Protein AF-A0A813IX45-F1 (afdb_monomer)

Sequence (167 aa):
FSLKLAPSVSSRGWAVQATCSKSARDGLSKLHWALQVRARGLSLRLTFARCGLRFVLPLELWPEAAGPLPASELCLAMLLWAAPPLLIRVLRGGYLTLREAMSSKQASIPPKAKLQGDGAGAAGVEMAEALEQRALVSREAARRRAEEEARNGLVILFATYGEKPTD

Mean predicted aligned error: 17.79 Å

Solvent-accessible surface area (backbone atoms only — not comparable to full-atom values): 9871 Å² total; per-residue (Å²): 121,50,76,48,78,47,79,46,79,51,99,92,45,50,34,43,32,45,35,39,35,38,71,44,94,82,74,48,37,38,42,37,38,34,40,39,41,39,78,35,31,32,36,37,36,43,33,43,31,46,83,89,44,75,49,72,48,80,42,78,80,37,57,61,88,77,41,79,70,55,70,68,59,53,52,50,49,51,50,58,66,53,37,60,68,49,51,55,51,50,50,50,54,52,48,51,52,50,48,51,56,51,52,58,66,64,62,78,61,86,89,78,79,89,79,89,81,76,95,57,61,69,65,49,50,56,49,49,52,51,49,53,53,48,56,54,50,49,52,52,51,52,52,50,49,54,57,32,56,77,65,75,45,91,77,84,90,76,83,88,75,79,76,76,85,83,128

Organism: Polarella glacialis (NCBI:txid89957)

Nearest PDB structures (foldseek):
  2pcs-assembly1_A  TM=5.446E-01  e=6.070E+00  Geobacillus kaustophilus HTA426

Secondary structure (DSSP, 8-state):
-EEEEEEEEETTEEEEEEEEEEE-TTSSEEEEEEEEEETTEEEEEEEEEETTEEEEEEEEEE-GGG-S--HHHHHHHHHHHHHHHHHHHHHHHHHHHHHHHHHHHGGGSPP-------S-HHHHHHHHHHHHHHHHHHHHHHHHHHHHHTTT----------PPP--

Foldseek 3Di:
DDWDWDWDQDPVFTKIKIKDKDDDPLNFKIWIKIWIDTQQFTKIWTWIGGNRDIDIDIDTQGDSVVGGDDPVSVVVSVCVRVVVVVVVVVCVVVVVVVVVVVVVVVPPDDDDDDDDDDDDVPVVVVVVVSVVVVVVSVVVVVVVQVVCVVVVHDDDPDDDDDDDDDD

InterPro domains:
  IPR024586 DnaJ-like protein C11, C-terminal [PF11875] (127-164)

Radius of gyration: 23.1 Å; Cα contacts (8 Å, |Δi|>4): 172; chains: 1; bounding box: 67×43×54 Å

pLDDT: mean 70.84, std 14.75, range [34.38, 89.75]

Stru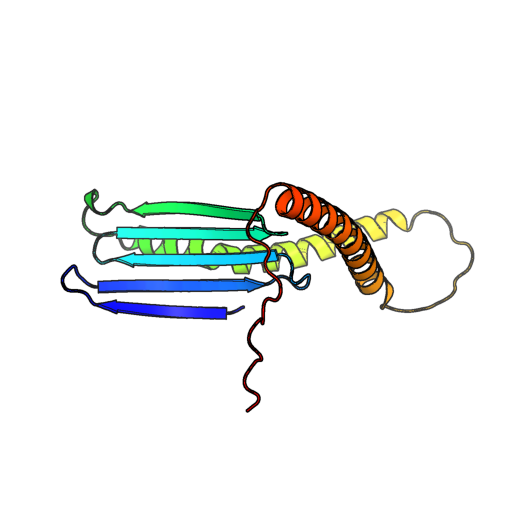cture (mmCIF, N/CA/C/O backbone):
data_AF-A0A813IX45-F1
#
_entry.id   AF-A0A813IX45-F1
#
loop_
_atom_site.group_PDB
_atom_site.id
_atom_site.type_symbol
_atom_site.label_atom_id
_atom_site.label_alt_id
_atom_site.label_comp_id
_atom_site.label_asym_id
_atom_site.label_entity_id
_atom_site.label_seq_id
_atom_site.pdbx_PDB_ins_code
_atom_site.Cartn_x
_atom_site.Cartn_y
_atom_site.Cartn_z
_atom_site.occupancy
_atom_site.B_iso_or_equiv
_atom_site.auth_seq_id
_atom_site.auth_comp_id
_atom_site.auth_asym_id
_atom_site.auth_atom_id
_atom_site.pdbx_PDB_model_num
ATOM 1 N N . PHE A 1 1 ? 4.885 11.699 -5.102 1.00 74.94 1 PHE A N 1
ATOM 2 C CA . PHE A 1 1 ? 4.157 10.908 -4.091 1.00 74.94 1 PHE A CA 1
ATOM 3 C C . PHE A 1 1 ? 2.795 11.549 -3.939 1.00 74.94 1 PHE A C 1
ATOM 5 O O . PHE A 1 1 ? 2.742 12.770 -3.943 1.00 74.94 1 PHE A O 1
ATOM 12 N N . SER A 1 2 ? 1.724 10.767 -3.868 1.00 79.81 2 SER A N 1
ATOM 13 C CA . SER A 1 2 ? 0.388 11.278 -3.555 1.00 79.81 2 SER A CA 1
ATOM 14 C C . SER A 1 2 ? -0.021 10.703 -2.213 1.00 79.81 2 SER A C 1
ATOM 16 O O . SER A 1 2 ? -0.028 9.483 -2.051 1.00 79.81 2 SER A O 1
ATOM 18 N N . LEU A 1 3 ? -0.299 11.588 -1.265 1.00 84.06 3 LEU A N 1
ATOM 19 C CA . LEU A 1 3 ? -0.733 11.258 0.081 1.00 84.06 3 LEU A CA 1
ATOM 20 C C . LEU A 1 3 ? -2.171 11.746 0.221 1.00 84.06 3 LEU A C 1
ATOM 22 O O . LEU A 1 3 ? -2.460 12.895 -0.106 1.00 84.06 3 LEU A O 1
ATOM 26 N N . LYS A 1 4 ? -3.073 10.863 0.640 1.00 86.44 4 LYS A N 1
ATOM 27 C CA . LYS A 1 4 ? -4.474 11.204 0.883 1.00 86.44 4 LYS A CA 1
ATOM 28 C C . LYS A 1 4 ? -4.893 10.650 2.229 1.00 86.44 4 LYS A C 1
ATOM 30 O O . LYS A 1 4 ? -4.694 9.467 2.503 1.00 86.44 4 LYS A O 1
ATOM 35 N N . LEU A 1 5 ? -5.494 11.512 3.031 1.00 87.06 5 LEU A N 1
ATOM 36 C CA . LEU A 1 5 ? -6.137 11.161 4.284 1.00 87.06 5 LEU A CA 1
ATOM 37 C C . LEU A 1 5 ? -7.643 11.198 4.045 1.00 87.06 5 LEU A C 1
ATOM 39 O O . LEU A 1 5 ? -8.174 12.219 3.617 1.00 87.06 5 LEU A O 1
ATOM 43 N N . ALA A 1 6 ? -8.308 10.074 4.275 1.00 85.19 6 ALA A N 1
ATOM 44 C CA . ALA A 1 6 ? -9.750 9.939 4.164 1.00 85.19 6 ALA A CA 1
ATOM 45 C C . ALA A 1 6 ? -10.305 9.567 5.546 1.00 85.19 6 ALA A C 1
ATOM 47 O O . ALA A 1 6 ? -10.194 8.406 5.959 1.00 85.19 6 ALA A O 1
ATOM 48 N N . PRO A 1 7 ? -10.849 10.535 6.301 1.00 87.88 7 PRO A N 1
ATOM 49 C CA . PRO A 1 7 ? -11.641 10.220 7.475 1.00 87.88 7 PRO A CA 1
ATOM 50 C C . PRO A 1 7 ? -12.991 9.647 7.030 1.00 87.88 7 PRO A C 1
ATOM 52 O O . PRO A 1 7 ? -13.594 10.104 6.063 1.00 87.88 7 PRO A O 1
ATOM 55 N N . SER A 1 8 ? -13.472 8.638 7.744 1.00 84.69 8 SER A N 1
ATOM 56 C CA . SER A 1 8 ? -14.788 8.043 7.540 1.00 84.69 8 SER A CA 1
ATOM 57 C C . SER A 1 8 ? -15.472 7.867 8.888 1.00 84.69 8 SER A C 1
ATOM 59 O O . SER A 1 8 ? -14.873 7.384 9.851 1.00 84.69 8 SER A O 1
ATOM 61 N N . VAL A 1 9 ? -16.729 8.289 8.961 1.00 83.94 9 VAL A N 1
ATOM 62 C CA . VAL A 1 9 ? -17.571 8.148 10.148 1.00 83.94 9 VAL A CA 1
ATOM 63 C C . VAL A 1 9 ? -18.772 7.314 9.735 1.00 83.94 9 VAL A C 1
ATOM 65 O O . VAL A 1 9 ? -19.432 7.617 8.745 1.00 83.94 9 VAL A O 1
ATOM 68 N N . SER A 1 10 ? -19.021 6.226 10.453 1.00 79.12 10 SER A N 1
ATOM 69 C CA . SER A 1 10 ? -20.133 5.313 10.196 1.00 79.12 10 SER A CA 1
ATOM 70 C C . SER A 1 10 ? -20.863 4.995 11.496 1.00 79.12 10 SER A C 1
ATOM 72 O O . SER A 1 10 ? -20.325 5.200 12.584 1.00 79.12 10 SER A O 1
ATOM 74 N N . SER A 1 11 ? -22.057 4.409 11.400 1.00 73.25 11 SER A N 1
ATOM 75 C CA . SER A 1 11 ? -22.792 3.895 12.565 1.00 73.25 11 SER A CA 1
ATOM 76 C C . SER A 1 11 ? -22.027 2.814 13.342 1.00 73.25 11 SER A C 1
ATOM 78 O O . SER A 1 11 ? -22.323 2.570 14.506 1.00 73.25 11 SER A O 1
ATOM 80 N N . ARG A 1 12 ? -21.015 2.190 12.721 1.00 71.38 12 ARG A N 1
ATOM 81 C CA . ARG A 1 12 ? -20.118 1.206 13.347 1.00 71.38 12 ARG A CA 1
ATOM 82 C C . ARG A 1 12 ? -18.878 1.835 14.000 1.00 71.38 12 ARG A C 1
ATOM 84 O O . ARG A 1 12 ? -18.057 1.110 14.553 1.00 71.38 12 ARG A O 1
ATOM 91 N N . GLY A 1 13 ? -18.733 3.160 13.944 1.00 79.56 13 GLY A N 1
ATOM 92 C CA . GLY A 1 13 ? -17.625 3.912 14.531 1.00 79.56 13 GLY A CA 1
ATOM 93 C C . GLY A 1 13 ? -16.867 4.774 13.522 1.00 79.56 13 GLY A C 1
ATOM 94 O O . GLY A 1 13 ? -17.271 4.933 12.365 1.00 79.56 13 GLY A O 1
ATOM 95 N N . TRP A 1 14 ? -15.750 5.337 13.980 1.00 83.06 14 TRP A N 1
ATOM 96 C CA . TRP A 1 14 ? -14.847 6.151 13.171 1.00 83.06 14 TRP A CA 1
ATOM 97 C C . TRP A 1 14 ? -13.688 5.314 12.621 1.00 83.06 14 TRP A C 1
ATOM 99 O O . TRP A 1 14 ? -13.202 4.376 13.264 1.00 83.06 14 TRP A O 1
ATOM 109 N N . ALA A 1 15 ? -13.231 5.675 11.426 1.00 85.12 15 ALA A N 1
ATOM 110 C CA . ALA A 1 15 ? -12.011 5.153 10.842 1.00 85.12 15 ALA A CA 1
ATOM 111 C C . ALA A 1 15 ? -11.271 6.242 10.063 1.00 85.12 15 ALA A C 1
ATOM 113 O O . ALA A 1 15 ? -11.877 7.015 9.324 1.00 85.12 15 ALA A O 1
ATOM 114 N N . VAL A 1 16 ? -9.951 6.277 10.197 1.00 87.50 16 VAL A N 1
ATOM 115 C CA . VAL A 1 16 ? -9.064 7.167 9.450 1.00 87.50 16 VAL A CA 1
ATOM 116 C C . VAL A 1 16 ? -8.221 6.318 8.518 1.00 87.50 16 VAL A C 1
ATOM 118 O O . VAL A 1 16 ? -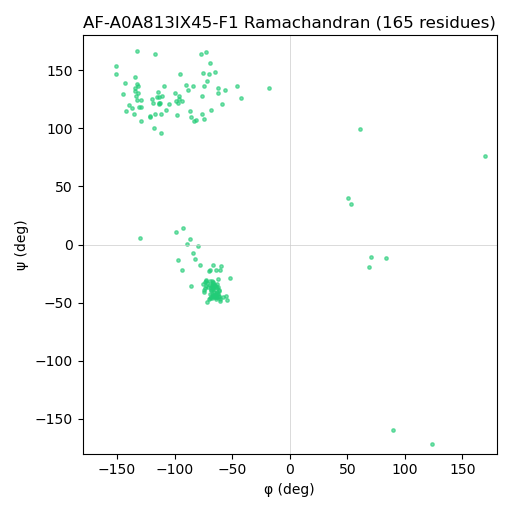7.504 5.419 8.959 1.00 87.50 16 VAL A O 1
ATOM 121 N N . GLN A 1 17 ? -8.300 6.596 7.220 1.00 88.88 17 GLN A N 1
ATOM 122 C CA . GLN A 1 17 ? -7.480 5.927 6.224 1.00 88.88 17 GLN A CA 1
ATOM 123 C C . GLN A 1 17 ? -6.407 6.878 5.696 1.00 88.88 17 GLN A C 1
ATOM 125 O O . GLN A 1 17 ? -6.705 7.868 5.033 1.00 88.88 17 GLN A O 1
ATOM 130 N N . ALA A 1 18 ? -5.145 6.556 5.954 1.00 87.38 18 ALA A N 1
ATOM 131 C CA . ALA A 1 18 ? -3.997 7.222 5.364 1.00 87.38 18 ALA A CA 1
ATOM 132 C C . ALA A 1 18 ? -3.504 6.398 4.173 1.00 87.38 18 ALA A C 1
ATOM 134 O O . ALA A 1 18 ? -2.994 5.290 4.320 1.00 87.38 18 ALA A O 1
ATOM 135 N N . THR A 1 19 ? -3.659 6.926 2.967 1.00 88.44 19 THR A N 1
ATOM 136 C CA . THR A 1 19 ? -3.182 6.290 1.736 1.00 88.44 19 THR A CA 1
ATOM 137 C C . THR A 1 19 ? -1.999 7.061 1.182 1.00 88.44 19 THR A C 1
ATOM 139 O O . THR A 1 19 ? -1.990 8.290 1.144 1.00 88.44 19 THR A O 1
ATOM 142 N N . CYS A 1 20 ? -0.982 6.336 0.747 1.00 86.88 20 CYS A N 1
ATOM 143 C CA . CYS A 1 20 ? 0.153 6.897 0.051 1.00 86.88 20 CYS A CA 1
ATOM 144 C C . CYS A 1 20 ? 0.426 6.066 -1.195 1.00 86.88 20 CYS A C 1
ATOM 146 O O . CYS A 1 20 ? 0.365 4.836 -1.190 1.00 86.88 20 CYS A O 1
ATOM 148 N N . SER A 1 21 ? 0.692 6.750 -2.298 1.00 87.06 21 SER A N 1
ATOM 149 C CA . SER A 1 21 ? 1.023 6.107 -3.555 1.00 87.06 21 SER A CA 1
ATOM 150 C C . SER A 1 21 ? 2.217 6.766 -4.223 1.00 87.06 21 SER A C 1
ATOM 152 O O . SER A 1 21 ? 2.433 7.985 -4.179 1.00 87.06 21 SER A O 1
ATOM 154 N N . LYS A 1 22 ? 3.017 5.921 -4.860 1.00 85.50 22 LYS A N 1
ATOM 155 C CA . LYS A 1 22 ? 4.169 6.305 -5.653 1.00 85.50 22 LYS A CA 1
ATOM 156 C C . LYS A 1 22 ? 4.150 5.500 -6.945 1.00 85.50 22 LYS A C 1
ATOM 158 O O . LYS A 1 22 ? 4.351 4.289 -6.929 1.00 85.50 22 LYS A O 1
ATOM 163 N N . SER A 1 23 ? 3.929 6.184 -8.059 1.00 83.94 23 SER A N 1
ATOM 164 C CA . SER A 1 23 ? 4.314 5.668 -9.368 1.00 83.94 23 SER A CA 1
ATOM 165 C C . SER A 1 23 ? 5.828 5.789 -9.519 1.00 83.94 23 SER A C 1
ATOM 167 O O . SER A 1 23 ? 6.435 6.791 -9.120 1.00 83.94 23 SER A O 1
ATOM 169 N N . ALA A 1 24 ? 6.453 4.745 -10.043 1.00 78.50 24 ALA A N 1
ATOM 170 C CA . ALA A 1 24 ? 7.832 4.817 -10.484 1.00 78.50 24 ALA A CA 1
ATOM 171 C C . ALA A 1 24 ? 7.913 5.549 -11.838 1.00 78.50 24 ALA A C 1
ATOM 173 O O . ALA A 1 24 ? 6.902 5.813 -12.491 1.00 78.50 24 ALA A O 1
ATOM 174 N N . ARG A 1 25 ? 9.128 5.984 -12.197 1.00 74.88 25 ARG A N 1
ATOM 175 C CA . ARG A 1 25 ? 9.373 6.812 -13.394 1.00 74.88 25 ARG A CA 1
ATOM 176 C C . ARG A 1 25 ? 9.158 6.046 -14.702 1.00 74.88 25 ARG A C 1
ATOM 178 O O . ARG A 1 25 ? 8.895 6.671 -15.716 1.00 74.88 25 ARG A O 1
ATOM 185 N N . ASP A 1 26 ? 9.241 4.723 -14.641 1.00 76.88 26 ASP A N 1
ATOM 186 C CA . ASP A 1 26 ? 8.958 3.784 -15.726 1.00 76.88 26 ASP A CA 1
ATOM 187 C C . ASP A 1 26 ? 7.473 3.772 -16.139 1.00 76.88 26 ASP A C 1
ATOM 189 O O . ASP A 1 26 ? 7.140 3.265 -17.203 1.00 76.88 26 ASP A O 1
ATOM 193 N N . GLY A 1 27 ? 6.558 4.280 -15.301 1.00 73.38 27 GLY A N 1
ATOM 194 C CA . GLY A 1 27 ? 5.108 4.256 -15.546 1.00 73.38 27 GLY A CA 1
ATOM 195 C C . GLY A 1 27 ? 4.472 2.861 -15.448 1.00 73.38 27 GLY A C 1
ATOM 196 O O . GLY A 1 27 ? 3.249 2.747 -15.389 1.00 73.38 27 GLY A O 1
ATOM 197 N N . LEU A 1 28 ? 5.291 1.811 -15.374 1.00 74.56 28 LEU A N 1
ATOM 198 C CA . LEU A 1 28 ? 4.889 0.407 -15.306 1.00 74.56 28 LEU A CA 1
ATOM 199 C C . LEU A 1 28 ? 4.776 -0.111 -13.874 1.00 74.56 28 LEU A C 1
ATOM 201 O O . LEU A 1 28 ? 4.068 -1.095 -13.644 1.00 74.56 28 LEU A O 1
ATOM 205 N N . SER A 1 29 ? 5.450 0.542 -12.922 1.00 80.19 29 SER A N 1
ATOM 206 C CA . SER A 1 29 ? 5.433 0.145 -11.518 1.00 80.19 29 SER A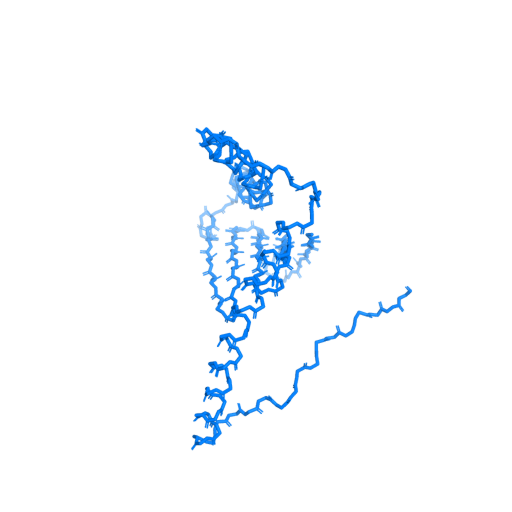 CA 1
ATOM 207 C C . SER A 1 29 ? 4.686 1.172 -10.661 1.00 80.19 29 SER A C 1
ATOM 209 O O . SER A 1 29 ? 4.978 2.371 -10.665 1.00 80.19 29 SER A O 1
ATOM 211 N N . LYS A 1 30 ? 3.713 0.704 -9.877 1.00 86.31 30 LYS A N 1
ATOM 212 C CA . LYS A 1 30 ? 2.934 1.521 -8.942 1.00 86.31 30 LYS A CA 1
ATOM 213 C C . LYS A 1 30 ? 2.935 0.865 -7.574 1.00 86.31 30 LYS A C 1
ATOM 215 O O . LYS A 1 30 ? 2.410 -0.228 -7.393 1.00 86.31 30 LYS A O 1
ATOM 220 N N . LEU A 1 31 ? 3.491 1.567 -6.596 1.00 86.31 31 LEU A N 1
ATOM 221 C CA . LEU A 1 31 ? 3.422 1.178 -5.198 1.00 86.31 31 LEU A CA 1
ATOM 222 C C . LEU A 1 31 ? 2.326 2.000 -4.514 1.00 86.31 31 LEU A C 1
ATOM 224 O O . LEU A 1 31 ? 2.266 3.222 -4.647 1.00 86.31 31 LEU A O 1
ATOM 228 N N . HIS A 1 32 ? 1.444 1.325 -3.797 1.00 88.81 32 HIS A N 1
ATOM 229 C CA . HIS A 1 32 ? 0.334 1.901 -3.057 1.00 88.81 32 HIS A CA 1
ATOM 230 C C . HIS A 1 32 ? 0.309 1.272 -1.669 1.00 88.81 32 HIS A C 1
ATOM 232 O O . HIS A 1 32 ? 0.293 0.054 -1.553 1.00 88.81 32 HIS A O 1
ATOM 238 N N . TRP A 1 33 ? 0.289 2.071 -0.613 1.00 89.75 33 TRP A N 1
ATOM 239 C CA . TRP A 1 33 ? 0.169 1.573 0.749 1.00 89.75 33 TRP A CA 1
ATOM 240 C C . TRP A 1 33 ? -0.855 2.389 1.521 1.00 89.75 33 TRP A C 1
ATOM 242 O O . TRP A 1 33 ? -0.899 3.615 1.433 1.00 89.75 33 TRP A O 1
ATOM 252 N N . ALA A 1 34 ? -1.724 1.696 2.244 1.00 89.00 34 ALA A N 1
ATOM 253 C CA . ALA A 1 34 ? -2.827 2.291 2.975 1.00 89.00 34 ALA A CA 1
ATOM 254 C C . ALA A 1 34 ? -2.826 1.789 4.412 1.00 89.00 34 ALA A C 1
ATOM 256 O O . ALA A 1 34 ? -2.874 0.583 4.626 1.00 89.00 34 ALA A O 1
ATOM 257 N N . LEU A 1 35 ? -2.796 2.703 5.373 1.00 89.25 35 LEU A N 1
ATOM 258 C CA . LEU A 1 35 ? -3.039 2.419 6.777 1.00 89.25 35 LEU A CA 1
ATOM 259 C C . LEU A 1 35 ? -4.484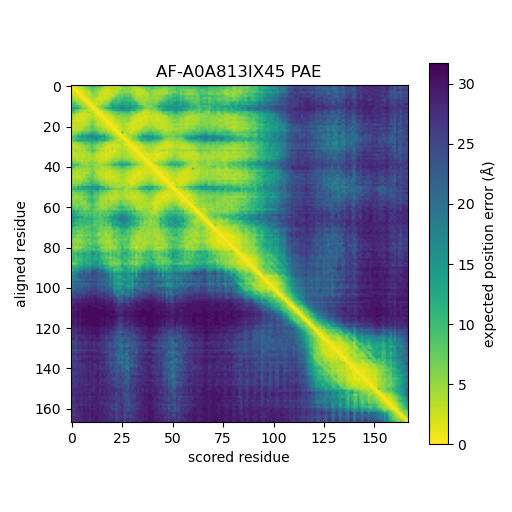 2.796 7.084 1.00 89.25 35 LEU A C 1
ATOM 261 O O . LEU A 1 35 ? -4.892 3.926 6.834 1.00 89.25 35 LEU A O 1
ATOM 265 N N . GLN A 1 36 ? -5.260 1.851 7.593 1.00 88.38 36 GLN A N 1
ATOM 266 C CA . GLN A 1 36 ? -6.607 2.083 8.082 1.00 88.38 36 GLN A CA 1
ATOM 267 C C . GLN A 1 36 ? -6.604 1.900 9.597 1.00 88.38 36 GLN A C 1
ATOM 269 O O . GLN A 1 36 ? -6.424 0.793 10.106 1.00 88.38 36 GLN A O 1
ATOM 274 N N . VAL A 1 37 ? -6.823 3.007 10.296 1.00 86.00 37 VAL A N 1
ATOM 275 C CA . VAL A 1 37 ? -7.012 3.065 11.742 1.00 86.00 37 VAL A CA 1
ATOM 276 C C . VAL A 1 37 ? -8.509 3.072 12.005 1.00 86.00 37 VAL A C 1
ATOM 278 O O . VAL A 1 37 ? -9.224 3.909 11.462 1.00 86.00 37 VAL A O 1
ATOM 281 N N . ARG A 1 38 ? -8.998 2.143 12.815 1.00 84.56 38 ARG A N 1
ATOM 282 C CA . ARG A 1 38 ? -10.377 2.096 13.310 1.00 84.56 38 ARG A CA 1
ATOM 283 C C . ARG A 1 38 ? -10.366 2.239 14.823 1.00 84.56 38 ARG A C 1
ATOM 285 O O . ARG A 1 38 ? -9.352 1.976 15.461 1.00 84.56 38 ARG A O 1
ATOM 292 N N . ALA A 1 39 ? -11.523 2.548 15.402 1.00 76.62 39 ALA A N 1
ATOM 293 C CA . ALA A 1 39 ? -11.683 2.663 16.853 1.00 76.62 39 ALA A CA 1
ATOM 294 C C . ALA A 1 39 ? -11.173 1.443 17.656 1.00 76.62 39 ALA A C 1
ATOM 296 O O . ALA A 1 39 ? -10.767 1.598 18.804 1.00 76.62 39 ALA A O 1
ATOM 297 N N . ARG A 1 40 ? -11.201 0.235 17.074 1.00 78.94 40 ARG A N 1
ATOM 298 C CA . ARG A 1 40 ? -10.756 -1.011 17.726 1.00 78.94 40 ARG A CA 1
ATOM 299 C C . ARG A 1 40 ? -9.786 -1.847 16.894 1.00 78.94 40 ARG A C 1
ATOM 301 O O . ARG A 1 40 ? -9.460 -2.951 17.291 1.00 78.94 40 ARG A O 1
ATOM 308 N N . GLY A 1 41 ? -9.331 -1.361 15.743 1.00 82.38 41 GLY A N 1
ATOM 309 C CA . GLY A 1 41 ? -8.573 -2.190 14.808 1.00 82.38 41 GLY A CA 1
ATOM 310 C C . GLY A 1 41 ? -7.593 -1.388 13.976 1.00 82.38 41 GLY A C 1
ATOM 311 O O . GLY A 1 41 ? -7.794 -0.200 13.723 1.00 82.38 41 GLY A O 1
ATOM 312 N N . LEU A 1 42 ? -6.533 -2.052 13.536 1.00 84.88 42 LEU A N 1
ATOM 313 C CA . LEU A 1 42 ? -5.451 -1.431 12.789 1.00 84.88 42 LEU A CA 1
ATOM 314 C C . LEU A 1 42 ? -5.013 -2.358 11.664 1.00 84.88 42 LEU A C 1
ATOM 316 O O . LEU A 1 42 ? -4.578 -3.485 11.901 1.00 84.88 42 LEU A O 1
ATOM 320 N N . SER A 1 43 ? -5.114 -1.874 10.430 1.00 86.81 43 SER A N 1
ATOM 321 C CA . SER A 1 43 ? -4.716 -2.648 9.256 1.00 86.81 43 SER A CA 1
ATOM 322 C C . SER A 1 43 ? -3.850 -1.823 8.320 1.00 86.81 43 SER A C 1
ATOM 324 O O . SER A 1 43 ? -4.112 -0.649 8.058 1.00 86.81 43 SER A O 1
ATOM 326 N N . LEU A 1 44 ? -2.807 -2.453 7.799 1.00 87.75 44 LEU A N 1
ATOM 327 C CA . LEU A 1 44 ? -1.916 -1.915 6.791 1.00 87.75 44 LEU A CA 1
ATOM 328 C C . LEU A 1 44 ? -2.062 -2.765 5.532 1.00 87.75 44 LEU A C 1
ATOM 330 O O . LEU A 1 44 ? -1.925 -3.980 5.556 1.00 87.75 44 LEU A O 1
ATOM 334 N N . ARG A 1 45 ? -2.322 -2.135 4.395 1.00 87.69 45 ARG A N 1
ATOM 335 C CA . ARG A 1 45 ? -2.377 -2.814 3.103 1.00 87.69 45 ARG A CA 1
ATOM 336 C C . ARG A 1 45 ? -1.283 -2.268 2.213 1.00 87.69 45 ARG A C 1
ATOM 338 O O . ARG A 1 45 ? -1.376 -1.126 1.765 1.00 87.69 45 ARG A O 1
ATOM 345 N N . LEU A 1 46 ? -0.288 -3.095 1.910 1.00 86.81 46 LEU A N 1
ATOM 346 C CA . LEU A 1 46 ? 0.691 -2.812 0.869 1.00 86.81 46 LEU A CA 1
ATOM 347 C C . LEU A 1 46 ? 0.172 -3.374 -0.457 1.00 86.81 46 LEU A C 1
ATOM 349 O O . LEU A 1 46 ? -0.396 -4.460 -0.527 1.00 86.81 46 LEU A O 1
ATOM 353 N N . THR A 1 47 ? 0.317 -2.627 -1.535 1.00 85.44 47 THR A N 1
ATOM 354 C CA . THR A 1 47 ? -0.051 -3.047 -2.882 1.00 85.44 47 THR A CA 1
ATOM 355 C C . THR A 1 47 ? 1.049 -2.622 -3.832 1.00 85.44 47 THR A C 1
ATOM 357 O O . THR A 1 47 ? 1.320 -1.435 -3.995 1.00 85.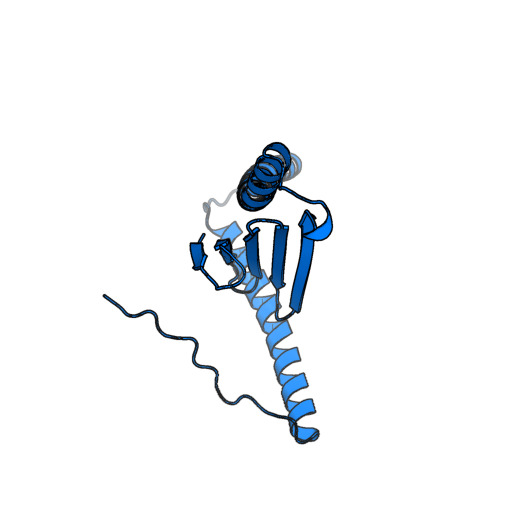44 47 THR A O 1
ATOM 360 N N . PHE A 1 48 ? 1.678 -3.594 -4.470 1.00 86.44 48 PHE A N 1
ATOM 361 C CA . PHE A 1 48 ? 2.682 -3.378 -5.494 1.00 86.44 48 PHE A CA 1
ATOM 362 C C . PHE A 1 48 ? 2.128 -3.873 -6.823 1.00 86.44 48 PHE A C 1
ATOM 364 O O . PHE A 1 48 ? 1.737 -5.029 -6.942 1.00 86.44 48 PHE A O 1
ATOM 371 N N . ALA A 1 49 ? 2.060 -2.994 -7.813 1.00 83.25 49 ALA A N 1
ATOM 372 C CA . ALA A 1 49 ? 1.679 -3.353 -9.166 1.00 83.25 49 ALA A CA 1
ATOM 373 C C . ALA A 1 49 ? 2.868 -3.153 -10.105 1.00 83.25 49 ALA A C 1
ATOM 375 O O . ALA A 1 49 ? 3.490 -2.092 -10.064 1.00 83.25 49 ALA A O 1
ATOM 376 N N . ARG A 1 50 ? 3.173 -4.146 -10.944 1.00 83.19 50 ARG A N 1
ATOM 377 C CA . ARG A 1 50 ? 4.204 -4.064 -11.988 1.00 83.19 50 ARG A CA 1
ATOM 378 C C . ARG A 1 50 ? 3.772 -4.864 -13.211 1.00 83.19 50 ARG A C 1
ATOM 380 O O . ARG A 1 50 ? 3.388 -6.020 -13.069 1.00 83.19 50 ARG A O 1
ATOM 387 N N . CYS A 1 51 ? 3.837 -4.256 -14.396 1.00 76.12 51 CYS A N 1
ATOM 388 C CA . CYS A 1 51 ? 3.550 -4.919 -15.680 1.00 76.12 51 CYS A CA 1
ATOM 389 C C . CYS A 1 51 ? 2.206 -5.684 -15.707 1.00 76.12 51 CYS A C 1
ATOM 391 O O . CYS A 1 51 ? 2.125 -6.792 -16.224 1.00 76.12 51 CYS A O 1
ATOM 393 N N . GLY A 1 52 ? 1.154 -5.119 -15.103 1.00 74.69 52 GLY A N 1
ATOM 394 C CA . GLY A 1 52 ? -0.175 -5.747 -15.026 1.00 74.69 52 GLY A CA 1
ATOM 395 C C . GLY A 1 52 ? -0.362 -6.758 -13.886 1.00 74.69 52 GLY A C 1
ATOM 396 O O . GLY A 1 52 ? -1.497 -7.104 -13.574 1.00 74.69 52 GLY A O 1
ATOM 397 N N . LEU A 1 53 ? 0.706 -7.176 -13.199 1.00 78.25 53 LEU A N 1
ATOM 398 C CA . LEU A 1 53 ? 0.615 -7.999 -11.991 1.00 78.25 53 LEU A CA 1
ATOM 399 C C . LEU A 1 53 ? 0.373 -7.117 -10.768 1.00 78.25 53 LEU A C 1
ATOM 401 O O . LEU A 1 53 ? 1.024 -6.084 -10.611 1.00 78.25 53 LEU A O 1
ATOM 405 N N . ARG A 1 54 ? -0.544 -7.532 -9.888 1.00 87.50 54 ARG A N 1
ATOM 406 C CA . ARG A 1 54 ? -0.888 -6.824 -8.649 1.00 87.50 54 ARG A CA 1
ATOM 407 C C . ARG A 1 54 ? -0.649 -7.730 -7.447 1.00 87.50 54 ARG A C 1
ATOM 409 O O . ARG A 1 54 ? -1.417 -8.648 -7.189 1.00 87.50 54 ARG A O 1
ATOM 416 N N . PHE A 1 55 ? 0.374 -7.407 -6.672 1.00 85.19 55 PHE A N 1
ATOM 417 C CA . PHE A 1 55 ? 0.683 -8.032 -5.395 1.00 85.19 55 PHE A CA 1
ATOM 418 C C . PHE A 1 55 ? 0.035 -7.223 -4.280 1.00 85.19 55 PHE A C 1
ATOM 420 O O . PHE A 1 55 ? 0.264 -6.018 -4.167 1.00 85.19 55 PHE A O 1
ATOM 427 N N . VAL A 1 56 ? -0.793 -7.868 -3.466 1.00 86.88 56 VAL A N 1
ATOM 428 C CA . VAL A 1 56 ? -1.438 -7.244 -2.309 1.00 86.88 56 VAL A CA 1
ATOM 429 C C . VAL A 1 56 ? -0.980 -7.987 -1.069 1.00 86.88 56 VAL A C 1
ATOM 431 O O . VAL A 1 56 ? -1.197 -9.188 -0.962 1.00 86.88 56 VAL A O 1
ATOM 434 N N . LEU A 1 57 ? -0.372 -7.262 -0.136 1.00 85.00 57 LEU A N 1
ATOM 435 C CA . LEU A 1 57 ? 0.002 -7.773 1.173 1.00 85.00 57 LEU A CA 1
ATOM 436 C C . LEU A 1 57 ? -0.876 -7.084 2.226 1.00 85.00 57 LEU A C 1
ATOM 438 O O . LEU A 1 57 ? -0.605 -5.933 2.593 1.00 85.00 57 LEU A O 1
ATOM 442 N N . PRO A 1 58 ? -1.978 -7.724 2.650 1.00 86.75 58 PRO A N 1
ATOM 443 C CA . PRO A 1 58 ? -2.735 -7.278 3.806 1.00 86.75 58 PRO A CA 1
ATOM 444 C C . PRO A 1 58 ? -1.982 -7.670 5.084 1.00 86.75 58 PRO A C 1
ATOM 446 O O . PRO A 1 58 ? -1.601 -8.822 5.262 1.00 86.75 58 PRO A O 1
ATOM 449 N N . LEU A 1 59 ? -1.768 -6.701 5.962 1.00 83.88 59 LEU A N 1
ATOM 450 C CA . LEU A 1 59 ? -1.182 -6.864 7.286 1.00 83.88 59 LEU A CA 1
ATOM 451 C C . LEU A 1 59 ? -2.203 -6.361 8.301 1.00 83.88 59 LEU A C 1
ATOM 453 O O . LEU A 1 59 ? -2.491 -5.165 8.372 1.00 83.88 59 LEU A O 1
ATOM 457 N N . GLU A 1 60 ? -2.770 -7.274 9.073 1.00 84.06 60 GLU A N 1
ATOM 458 C CA . GLU A 1 60 ? -3.559 -6.918 10.247 1.00 84.06 60 GLU A CA 1
ATOM 459 C C . GLU A 1 60 ? -2.597 -6.762 11.419 1.00 84.06 60 GLU A C 1
ATOM 461 O O . GLU A 1 60 ? -1.979 -7.725 11.858 1.00 84.06 60 GLU A O 1
ATOM 466 N N . LEU A 1 61 ? -2.409 -5.519 11.861 1.00 82.94 61 LEU A N 1
ATOM 467 C CA . LEU A 1 61 ? -1.493 -5.191 12.953 1.00 82.94 61 LEU A CA 1
ATOM 468 C C . LEU A 1 61 ? -2.190 -5.355 14.303 1.00 82.94 61 LEU A C 1
ATOM 470 O O . LEU A 1 61 ? -1.574 -5.791 15.268 1.00 82.94 61 LEU A O 1
ATOM 474 N N . TRP A 1 62 ? -3.484 -5.026 14.357 1.00 84.19 62 TRP A N 1
ATOM 475 C CA . TRP A 1 62 ? -4.292 -5.188 15.557 1.00 84.19 62 TRP A CA 1
ATOM 476 C C . TRP A 1 62 ? -5.707 -5.655 15.205 1.00 84.19 62 TRP A C 1
ATOM 478 O O . TRP A 1 62 ? -6.442 -4.904 14.544 1.00 84.19 62 TRP A O 1
ATOM 488 N N . PRO A 1 63 ? -6.105 -6.871 15.619 1.00 78.88 63 PRO A N 1
ATOM 489 C CA . PRO A 1 63 ? -7.444 -7.379 15.369 1.00 78.88 63 PRO A CA 1
ATOM 490 C C . PRO A 1 63 ? -8.465 -6.721 16.304 1.00 78.88 63 PRO A C 1
ATOM 492 O O . PRO A 1 63 ? -8.177 -6.446 17.468 1.00 78.88 63 PRO A O 1
ATOM 495 N N . GLU A 1 64 ? -9.698 -6.536 15.823 1.00 75.44 64 GLU A N 1
ATOM 496 C CA . GLU A 1 64 ?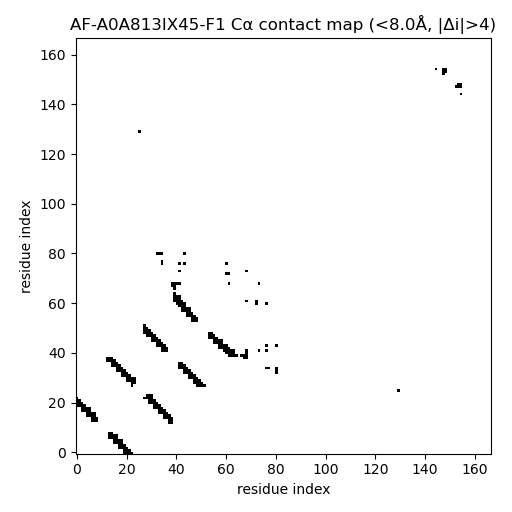 -10.782 -5.900 16.599 1.00 75.44 64 GLU A CA 1
ATOM 497 C C . GLU A 1 64 ? -11.139 -6.657 17.892 1.00 75.44 64 GLU A C 1
ATOM 499 O O . GLU A 1 64 ? -11.664 -6.070 18.840 1.00 75.44 64 GLU A O 1
ATOM 504 N N . ALA A 1 65 ? -10.808 -7.949 17.952 1.00 75.25 65 ALA A N 1
ATOM 505 C CA . ALA A 1 65 ? -11.021 -8.809 19.111 1.00 75.25 65 ALA A CA 1
ATOM 506 C C . ALA A 1 65 ? -9.990 -8.610 20.240 1.00 75.25 65 ALA A C 1
ATOM 508 O O . ALA A 1 65 ? -10.260 -9.009 21.369 1.00 75.25 65 ALA A O 1
ATOM 509 N N . ALA A 1 66 ? -8.834 -7.990 19.969 1.00 76.00 66 ALA A N 1
ATOM 510 C CA . ALA A 1 66 ? -7.764 -7.805 20.958 1.00 76.00 66 ALA A CA 1
ATOM 511 C C . ALA A 1 66 ? -8.015 -6.640 21.937 1.00 76.00 66 ALA A C 1
ATOM 513 O O . ALA A 1 66 ? -7.221 -6.411 22.847 1.00 76.00 66 ALA A O 1
ATOM 514 N N . GLY A 1 67 ? -9.130 -5.920 21.789 1.00 73.81 67 GLY A N 1
ATOM 515 C CA . GLY A 1 67 ? -9.527 -4.855 22.709 1.00 73.81 67 GLY A CA 1
ATOM 516 C C . GLY A 1 67 ? -8.985 -3.472 22.321 1.00 73.81 67 GLY A C 1
ATOM 517 O O . GLY A 1 67 ? -8.702 -3.232 21.144 1.00 73.81 67 GLY A O 1
ATOM 518 N N . PRO A 1 68 ? -8.923 -2.517 23.271 1.00 76.00 68 PRO A N 1
ATOM 519 C CA . PRO A 1 68 ? -8.573 -1.130 22.976 1.00 76.00 68 PRO A CA 1
ATOM 520 C C . PRO A 1 68 ? -7.152 -1.029 22.419 1.00 76.00 68 PRO A C 1
ATOM 522 O O . PRO A 1 68 ? -6.224 -1.637 22.944 1.00 76.00 68 PRO A O 1
ATOM 525 N N . LEU A 1 69 ? -6.999 -0.250 21.349 1.00 77.06 69 LEU A N 1
ATOM 526 C CA . LEU A 1 69 ? -5.745 -0.108 20.620 1.00 77.06 69 LEU A CA 1
ATOM 527 C C . LEU A 1 69 ? -4.701 0.632 21.483 1.00 77.06 69 LEU A C 1
ATOM 529 O O . LEU A 1 69 ? -4.910 1.810 21.793 1.00 77.06 69 LEU A O 1
ATOM 533 N N . PRO A 1 70 ? -3.585 -0.008 21.874 1.00 83.25 70 PRO A N 1
ATOM 534 C CA . PRO A 1 70 ? -2.544 0.659 22.646 1.00 83.25 70 PRO A CA 1
ATOM 535 C C . PRO A 1 70 ? -1.794 1.691 21.790 1.00 83.25 70 PRO A C 1
ATOM 537 O O . PRO A 1 70 ? -1.577 1.512 20.589 1.00 83.25 70 PRO A O 1
ATOM 540 N N . ALA A 1 71 ? -1.355 2.784 22.420 1.00 80.75 71 ALA A N 1
ATOM 541 C CA . ALA A 1 71 ? -0.666 3.881 21.733 1.00 80.75 71 ALA A CA 1
ATOM 542 C C . ALA A 1 71 ? 0.666 3.452 21.083 1.00 80.75 71 ALA A C 1
ATOM 544 O O . ALA A 1 71 ? 1.057 4.002 20.053 1.00 80.75 71 ALA A O 1
ATOM 545 N N . SER A 1 72 ? 1.348 2.450 21.646 1.00 84.00 72 SER A N 1
ATOM 546 C CA . SER A 1 72 ? 2.594 1.895 21.100 1.00 84.00 72 SER A CA 1
ATOM 547 C C . SER A 1 72 ? 2.398 1.269 19.719 1.00 84.00 72 SER A C 1
ATOM 549 O O . SER A 1 72 ? 3.196 1.515 18.816 1.00 84.00 72 SER A O 1
ATOM 551 N N . GLU A 1 73 ? 1.309 0.527 19.527 1.00 81.19 73 GLU A N 1
ATOM 552 C CA . GLU A 1 73 ? 0.991 -0.137 18.258 1.00 81.19 73 GLU A CA 1
ATOM 553 C C . GLU A 1 73 ? 0.558 0.869 17.192 1.00 81.19 73 GLU A C 1
ATOM 555 O O . GLU A 1 73 ? 0.907 0.732 16.021 1.00 81.19 73 GLU A O 1
ATOM 560 N N . LEU A 1 74 ? -0.118 1.950 17.596 1.00 79.44 74 LEU A N 1
ATOM 561 C CA . LEU A 1 74 ? -0.376 3.091 16.714 1.00 79.44 74 LEU A CA 1
ATOM 562 C C . LEU A 1 74 ? 0.923 3.728 16.218 1.00 79.44 74 LEU A C 1
ATOM 564 O O . LEU A 1 74 ? 1.073 3.957 15.017 1.00 79.44 74 LEU A O 1
ATOM 568 N N . CYS A 1 75 ? 1.869 3.999 17.119 1.00 81.94 75 CYS A N 1
ATOM 569 C CA . CYS A 1 75 ? 3.167 4.559 16.750 1.00 81.94 75 CYS A CA 1
ATOM 570 C C . CYS A 1 75 ? 3.942 3.623 15.817 1.00 81.94 75 CYS A C 1
ATOM 572 O O . CYS A 1 75 ? 4.476 4.077 14.803 1.00 81.94 75 CYS A O 1
ATOM 574 N N . LEU A 1 76 ? 3.963 2.322 16.114 1.00 82.31 76 LEU A N 1
ATOM 575 C CA . LEU A 1 76 ? 4.626 1.320 15.284 1.00 82.31 76 LEU A CA 1
ATOM 576 C C . LEU A 1 76 ? 3.986 1.230 13.898 1.00 82.31 76 LEU A C 1
ATOM 578 O O . LEU A 1 76 ? 4.690 1.209 12.892 1.00 82.31 76 LEU A O 1
ATOM 582 N N . ALA A 1 77 ? 2.660 1.262 13.816 1.00 82.56 77 ALA A N 1
ATOM 583 C CA . ALA A 1 77 ? 1.946 1.251 12.548 1.00 82.56 77 ALA A CA 1
ATOM 584 C C . ALA A 1 77 ? 2.163 2.523 11.727 1.00 82.56 77 ALA A C 1
ATOM 586 O O . ALA A 1 77 ? 2.301 2.449 10.505 1.00 82.56 77 ALA A O 1
ATOM 587 N N . MET A 1 78 ? 2.241 3.683 12.381 1.00 81.56 78 MET A N 1
ATOM 588 C CA . MET A 1 78 ? 2.593 4.946 11.733 1.00 81.56 78 MET A CA 1
ATOM 589 C C . MET A 1 78 ? 4.029 4.921 11.205 1.00 81.56 78 MET A C 1
ATOM 591 O O . MET A 1 78 ? 4.263 5.314 10.061 1.00 81.56 78 MET A O 1
ATOM 595 N N . LEU A 1 79 ? 4.977 4.401 11.989 1.00 83.38 79 LEU A N 1
ATOM 596 C CA . LEU A 1 79 ? 6.360 4.183 11.561 1.00 83.38 79 LEU A CA 1
ATOM 597 C C . LEU A 1 79 ? 6.427 3.221 10.375 1.00 83.38 79 LEU A C 1
ATOM 599 O O . LEU A 1 79 ? 7.066 3.528 9.371 1.00 83.38 79 LEU A O 1
ATOM 603 N N . LEU A 1 80 ? 5.719 2.096 10.446 1.00 83.38 80 LEU A N 1
ATOM 604 C CA . LEU A 1 80 ? 5.678 1.093 9.388 1.00 83.38 80 LEU A CA 1
ATOM 605 C C . LEU A 1 80 ? 5.019 1.636 8.114 1.00 83.38 80 LEU A C 1
ATOM 607 O O . LEU A 1 80 ? 5.460 1.328 7.010 1.00 83.38 80 LEU A O 1
ATOM 611 N N . TRP A 1 81 ? 4.009 2.496 8.236 1.00 82.44 81 TRP A N 1
ATOM 612 C CA . TRP A 1 81 ? 3.393 3.177 7.097 1.00 82.44 81 TRP A CA 1
ATOM 613 C C . TRP A 1 81 ? 4.291 4.272 6.494 1.00 82.44 81 TRP A C 1
ATOM 615 O O . TRP A 1 81 ? 4.275 4.498 5.279 1.00 82.44 81 TRP A O 1
ATOM 625 N N . ALA A 1 82 ? 5.110 4.928 7.318 1.00 79.25 82 ALA A N 1
ATOM 626 C CA . ALA A 1 82 ? 6.117 5.898 6.891 1.00 79.25 82 ALA A CA 1
ATOM 627 C C . ALA A 1 82 ? 7.428 5.245 6.410 1.00 79.25 82 ALA A C 1
ATOM 629 O O . ALA A 1 82 ? 8.249 5.912 5.776 1.00 79.25 82 ALA A O 1
ATOM 630 N N . ALA A 1 83 ? 7.627 3.946 6.647 1.00 78.12 83 ALA A N 1
ATOM 631 C CA . ALA A 1 83 ? 8.842 3.232 6.273 1.00 78.12 83 ALA A CA 1
ATOM 632 C C . ALA A 1 83 ? 9.051 3.121 4.747 1.00 78.12 83 ALA A C 1
ATOM 634 O O . ALA A 1 83 ? 10.151 3.438 4.298 1.00 78.12 83 ALA A O 1
ATOM 635 N N . PRO A 1 84 ? 8.056 2.773 3.900 1.00 74.50 84 PRO A N 1
ATOM 636 C CA . PRO A 1 84 ? 8.243 2.667 2.451 1.00 74.50 84 PRO A CA 1
ATOM 637 C C . PRO A 1 84 ? 8.828 3.918 1.765 1.00 74.50 84 PRO A C 1
ATOM 639 O O . PRO A 1 84 ? 9.774 3.775 0.988 1.00 74.50 84 PRO A O 1
ATOM 642 N N . PRO A 1 85 ? 8.352 5.158 2.006 1.00 69.81 85 PRO A N 1
ATOM 643 C CA . PRO A 1 85 ? 8.946 6.333 1.370 1.00 69.81 85 PRO A CA 1
ATOM 644 C C . PRO A 1 85 ? 10.381 6.603 1.849 1.00 69.81 85 PRO A C 1
ATOM 646 O O . PRO A 1 85 ? 11.190 7.082 1.050 1.00 69.81 85 PRO A O 1
ATOM 649 N N . LEU A 1 86 ? 10.703 6.276 3.106 1.00 71.38 86 LEU A N 1
ATOM 650 C CA . LEU A 1 86 ? 12.050 6.404 3.668 1.00 71.38 86 LEU A CA 1
ATOM 651 C C . LEU A 1 86 ? 12.998 5.350 3.087 1.00 71.38 86 LEU A C 1
ATOM 653 O O . LEU A 1 86 ? 14.040 5.711 2.548 1.00 71.38 86 LEU A O 1
ATOM 657 N N . LEU A 1 87 ? 12.591 4.080 3.074 1.00 73.44 87 LEU A N 1
ATOM 658 C CA . LEU A 1 87 ? 13.323 2.975 2.450 1.00 73.44 87 LEU A CA 1
ATOM 659 C C . LEU A 1 87 ? 13.623 3.260 0.983 1.00 73.44 87 LEU A C 1
ATOM 661 O O . LEU A 1 87 ? 14.756 3.092 0.556 1.00 73.44 87 LEU A O 1
ATOM 665 N N . ILE A 1 88 ? 12.658 3.765 0.209 1.00 70.88 88 ILE A N 1
ATOM 666 C CA . ILE A 1 88 ? 12.905 4.080 -1.206 1.00 70.88 88 ILE A CA 1
ATOM 667 C C . ILE A 1 88 ? 13.885 5.255 -1.367 1.00 70.88 88 ILE A C 1
ATOM 669 O O . ILE A 1 88 ? 14.616 5.310 -2.358 1.00 70.88 88 ILE A O 1
ATOM 673 N N . ARG A 1 89 ? 13.908 6.216 -0.434 1.00 71.50 89 ARG A N 1
ATOM 674 C CA . ARG A 1 89 ? 14.905 7.301 -0.445 1.00 71.50 89 ARG A CA 1
ATOM 675 C C . ARG A 1 89 ? 16.298 6.778 -0.104 1.00 71.50 89 ARG A C 1
ATOM 677 O O . ARG A 1 89 ? 17.232 7.077 -0.842 1.00 71.50 89 ARG A O 1
ATOM 684 N N . VAL A 1 90 ? 16.413 5.963 0.942 1.00 73.56 90 VAL A N 1
ATOM 685 C CA . VAL A 1 90 ? 17.679 5.351 1.370 1.00 73.56 90 VAL A CA 1
ATOM 686 C C . VAL A 1 90 ? 18.215 4.402 0.302 1.00 73.56 90 VAL A C 1
ATOM 688 O O . VAL A 1 90 ? 19.373 4.515 -0.070 1.00 73.56 90 VAL A O 1
ATOM 691 N N . LEU A 1 91 ? 17.373 3.542 -0.276 1.00 72.00 91 LEU A N 1
ATOM 692 C CA . LEU A 1 91 ? 17.755 2.634 -1.362 1.00 72.00 91 LEU A CA 1
ATOM 693 C C . LEU A 1 91 ? 18.213 3.385 -2.611 1.00 72.00 91 LEU A C 1
ATOM 695 O O . LEU A 1 91 ? 19.150 2.943 -3.258 1.00 72.00 91 LEU A O 1
ATOM 699 N N . ARG A 1 92 ? 17.612 4.533 -2.954 1.00 65.81 92 ARG A N 1
ATOM 700 C CA . ARG A 1 92 ? 18.119 5.360 -4.062 1.00 65.81 92 ARG A CA 1
ATOM 701 C C . ARG A 1 92 ? 19.491 5.955 -3.761 1.00 65.81 92 ARG A C 1
ATOM 703 O O . ARG A 1 92 ? 20.342 5.925 -4.638 1.00 65.81 92 ARG A O 1
ATOM 710 N N . GLY A 1 93 ? 19.699 6.474 -2.552 1.00 62.03 93 GLY A N 1
ATOM 711 C CA . GLY A 1 93 ? 21.005 6.993 -2.138 1.00 62.03 93 GLY A CA 1
ATOM 712 C C . GLY A 1 93 ? 22.071 5.897 -2.098 1.00 62.03 93 GLY A C 1
ATOM 713 O O . GLY A 1 93 ? 23.131 6.057 -2.687 1.00 62.03 93 GLY A O 1
ATOM 714 N N . GLY A 1 94 ? 21.751 4.753 -1.490 1.00 61.31 94 GLY A N 1
ATOM 715 C CA . GLY A 1 94 ? 22.637 3.593 -1.378 1.00 61.31 94 GLY A CA 1
ATOM 716 C C . GLY A 1 94 ? 22.921 2.900 -2.712 1.00 61.31 94 GLY A C 1
ATOM 717 O O . GLY A 1 94 ? 24.029 2.435 -2.939 1.00 61.31 94 GLY A O 1
ATOM 718 N N . TYR A 1 95 ? 21.951 2.855 -3.627 1.00 59.03 95 TYR A N 1
ATOM 719 C CA . TYR A 1 95 ? 22.169 2.332 -4.976 1.00 59.03 95 TYR A CA 1
ATOM 720 C C . TYR A 1 95 ? 23.084 3.244 -5.797 1.00 59.03 95 TYR A C 1
ATOM 722 O O . TYR A 1 95 ? 23.935 2.745 -6.524 1.00 59.03 95 TYR A O 1
ATOM 730 N N . LEU A 1 96 ? 22.947 4.569 -5.668 1.00 59.72 96 LEU A N 1
ATOM 731 C CA . LEU A 1 96 ? 23.844 5.515 -6.337 1.00 59.72 96 LEU A CA 1
ATOM 732 C C . LEU A 1 96 ? 25.278 5.388 -5.812 1.00 59.72 96 LEU A C 1
ATOM 734 O O . LEU A 1 96 ? 26.196 5.275 -6.616 1.00 59.72 96 LEU A O 1
ATOM 738 N N . THR A 1 97 ? 25.467 5.290 -4.494 1.00 61.91 97 THR A N 1
ATOM 739 C CA . THR A 1 97 ? 26.805 5.117 -3.907 1.00 61.91 97 THR A CA 1
ATOM 740 C C . THR A 1 97 ? 27.412 3.746 -4.219 1.00 61.91 97 THR A C 1
ATOM 742 O O . THR A 1 97 ? 28.603 3.657 -4.505 1.00 61.91 97 THR A O 1
ATOM 745 N N . LEU A 1 98 ? 26.615 2.671 -4.244 1.00 60.44 98 LEU A N 1
ATOM 746 C CA . LEU A 1 98 ? 27.070 1.346 -4.691 1.00 60.44 98 LEU A CA 1
ATOM 747 C C . LEU A 1 98 ? 27.415 1.326 -6.184 1.00 60.44 98 LEU A C 1
ATOM 749 O O . LEU A 1 98 ? 28.380 0.674 -6.577 1.00 60.44 98 LEU A O 1
ATOM 753 N N . ARG A 1 99 ? 26.660 2.048 -7.020 1.00 62.03 99 ARG A N 1
ATOM 754 C CA . ARG A 1 99 ? 26.946 2.195 -8.452 1.00 62.03 99 ARG A CA 1
ATOM 755 C C . ARG A 1 99 ? 28.228 2.990 -8.682 1.00 62.03 99 ARG A C 1
ATOM 757 O O . ARG A 1 99 ? 29.038 2.577 -9.504 1.00 62.03 99 ARG A O 1
ATOM 764 N N . GLU A 1 100 ? 28.450 4.071 -7.941 1.00 62.16 100 GLU A N 1
ATOM 765 C CA . GLU A 1 100 ? 29.704 4.833 -7.977 1.00 62.16 100 GLU A CA 1
ATOM 766 C C . GLU A 1 100 ? 30.892 3.991 -7.494 1.00 62.16 100 GLU A C 1
ATOM 768 O O . GLU A 1 100 ? 31.942 3.995 -8.132 1.00 62.16 100 GLU A O 1
ATOM 773 N N . ALA A 1 10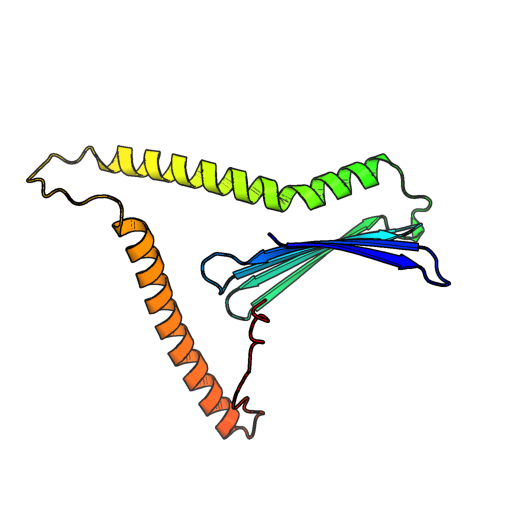1 ? 30.717 3.190 -6.439 1.00 62.81 101 ALA A N 1
ATOM 774 C CA . ALA A 1 101 ? 31.747 2.278 -5.938 1.00 62.81 101 ALA A CA 1
ATOM 775 C C . ALA A 1 101 ? 32.037 1.093 -6.884 1.00 62.81 101 ALA A C 1
ATOM 777 O O . ALA A 1 101 ? 33.166 0.608 -6.952 1.00 62.81 101 ALA A O 1
ATOM 778 N N . MET A 1 102 ? 31.041 0.610 -7.633 1.00 58.41 102 MET A N 1
ATOM 779 C CA . MET A 1 102 ? 31.258 -0.383 -8.692 1.00 58.41 102 MET A CA 1
ATOM 780 C C . MET A 1 102 ? 31.906 0.240 -9.932 1.00 58.41 102 MET A C 1
ATOM 782 O O . MET A 1 102 ? 32.817 -0.355 -10.502 1.00 58.41 102 MET A O 1
ATOM 786 N N . SER A 1 103 ? 31.510 1.458 -10.307 1.00 55.97 103 SER A N 1
ATOM 787 C CA . SER A 1 103 ? 32.116 2.196 -11.419 1.00 55.97 103 SER A CA 1
ATOM 788 C C . SER A 1 103 ? 33.567 2.586 -11.130 1.00 55.97 103 SER A C 1
ATOM 790 O O . SER A 1 103 ? 34.387 2.587 -12.045 1.00 55.97 103 SER A O 1
ATOM 792 N N . SER A 1 104 ? 33.915 2.877 -9.873 1.00 53.66 104 SER A N 1
ATOM 793 C CA . SER A 1 104 ? 35.297 3.165 -9.475 1.00 53.66 104 SER A CA 1
ATOM 794 C C . SER A 1 104 ? 36.178 1.912 -9.464 1.00 53.66 104 SER A C 1
ATOM 796 O O . SER A 1 104 ? 37.354 1.998 -9.809 1.00 53.66 104 SER A O 1
ATOM 798 N N . LYS A 1 105 ? 35.615 0.726 -9.187 1.00 51.34 105 LYS A N 1
ATOM 799 C CA . LYS A 1 105 ? 36.312 -0.560 -9.384 1.00 51.34 105 LYS A CA 1
ATOM 800 C C . LYS A 1 105 ? 36.513 -0.932 -10.855 1.00 51.34 105 LYS A C 1
ATOM 802 O O . LYS A 1 105 ? 37.424 -1.690 -11.162 1.00 51.34 105 LYS A O 1
ATOM 807 N N . GLN A 1 106 ? 35.705 -0.392 -11.764 1.00 47.97 106 GLN A N 1
ATOM 808 C CA . GLN A 1 106 ? 35.842 -0.618 -13.206 1.00 47.97 106 GLN A CA 1
ATOM 809 C C . GLN A 1 106 ? 36.865 0.329 -13.869 1.00 47.97 106 GLN A C 1
ATOM 811 O O . GLN A 1 106 ? 37.228 0.132 -15.026 1.00 47.97 106 GLN A O 1
ATOM 816 N N . ALA A 1 107 ? 37.382 1.318 -13.126 1.00 47.47 107 ALA A N 1
ATOM 817 C CA . ALA A 1 107 ? 38.352 2.309 -13.596 1.00 47.47 107 ALA A CA 1
ATOM 818 C C . ALA A 1 107 ? 39.833 1.875 -13.485 1.00 47.47 107 ALA A C 1
ATOM 820 O O . ALA A 1 107 ? 40.719 2.668 -13.794 1.00 47.47 107 ALA A O 1
ATOM 821 N N . SER A 1 108 ? 40.137 0.635 -13.073 1.00 46.81 108 SER A N 1
ATOM 822 C CA . SER A 1 108 ? 41.518 0.119 -12.996 1.00 46.81 108 SER A CA 1
ATOM 823 C C . SER A 1 108 ? 41.995 -0.622 -14.257 1.00 46.81 108 SER A C 1
ATOM 825 O O . SER A 1 108 ? 43.010 -1.314 -14.213 1.00 46.81 108 SER A O 1
ATOM 827 N N . ILE A 1 109 ? 41.281 -0.502 -15.381 1.00 46.47 109 ILE A N 1
ATOM 828 C CA . ILE A 1 109 ? 41.721 -1.003 -16.694 1.00 46.47 109 ILE A CA 1
ATOM 829 C C . ILE A 1 109 ? 42.370 0.180 -17.446 1.00 46.47 109 ILE A C 1
ATOM 831 O O . ILE A 1 109 ? 41.769 1.254 -17.495 1.00 46.47 109 ILE A O 1
ATOM 835 N N . PRO A 1 110 ? 43.603 0.044 -17.978 1.00 40.72 110 PRO A N 1
ATOM 836 C CA . PRO A 1 110 ? 44.420 1.181 -18.402 1.00 40.72 110 PRO A CA 1
ATOM 837 C C . PRO A 1 110 ? 43.866 1.897 -19.648 1.00 40.72 110 PRO A C 1
ATOM 839 O O . PRO A 1 110 ? 43.138 1.303 -20.446 1.00 40.72 110 PRO A O 1
ATOM 842 N N . PRO A 1 111 ? 44.214 3.185 -19.837 1.00 47.66 111 PRO A N 1
ATOM 843 C CA . PRO A 1 111 ? 43.466 4.097 -20.684 1.00 47.66 111 PRO A CA 1
ATOM 844 C C . PRO A 1 111 ? 43.939 4.039 -22.139 1.00 47.66 111 PRO A C 1
ATOM 846 O O . PRO A 1 111 ? 45.126 4.193 -22.428 1.00 47.66 111 PRO A O 1
ATOM 849 N N . LYS A 1 112 ? 43.000 3.953 -23.084 1.00 36.94 112 LYS A N 1
ATOM 850 C CA . LYS A 1 112 ? 43.215 4.487 -24.432 1.00 36.94 112 LYS A CA 1
ATOM 851 C C . LYS A 1 112 ? 42.033 5.350 -24.858 1.00 36.94 112 LYS A C 1
ATOM 853 O O . LYS A 1 112 ? 40.915 4.875 -24.976 1.00 36.94 112 LYS A O 1
ATOM 858 N N . ALA A 1 113 ? 42.378 6.615 -25.097 1.00 39.03 113 ALA A N 1
ATOM 859 C CA . ALA A 1 113 ? 41.662 7.639 -25.849 1.00 39.03 113 ALA A CA 1
ATOM 860 C C . ALA A 1 113 ? 40.270 8.054 -25.341 1.00 39.03 113 ALA A C 1
ATOM 862 O O . ALA A 1 113 ? 39.240 7.467 -25.652 1.00 39.03 113 ALA A O 1
ATOM 863 N N . LYS A 1 114 ? 40.281 9.182 -24.623 1.00 42.94 114 LYS A N 1
ATOM 864 C CA . LYS A 1 114 ? 39.149 10.089 -24.431 1.00 42.94 114 LYS A CA 1
ATOM 865 C C . LYS A 1 114 ? 38.427 10.373 -25.755 1.00 42.94 114 LYS A C 1
ATOM 867 O O . LYS A 1 114 ? 39.068 10.805 -26.708 1.00 42.94 114 LYS A O 1
ATOM 872 N N . LEU A 1 115 ? 37.100 10.341 -25.710 1.00 39.88 115 LEU A N 1
ATOM 873 C CA . LEU A 1 115 ? 36.276 11.432 -26.225 1.00 39.88 115 LEU A CA 1
ATOM 874 C C . LEU A 1 115 ? 35.223 11.755 -25.158 1.00 39.88 115 LEU A C 1
ATOM 876 O O . LEU A 1 115 ? 34.549 10.874 -24.631 1.00 39.88 115 LEU A O 1
ATOM 880 N N . GLN A 1 116 ? 35.211 13.028 -24.775 1.00 40.69 116 GLN A N 1
ATOM 881 C CA . GLN A 1 116 ? 34.323 13.659 -23.804 1.00 40.69 116 GLN A CA 1
ATOM 882 C C . GLN A 1 116 ? 32.871 13.639 -24.290 1.00 40.69 116 GLN A C 1
ATOM 884 O O . GLN A 1 116 ? 32.620 13.773 -25.485 1.00 40.69 116 GLN A O 1
ATOM 889 N N . GLY A 1 117 ? 31.929 13.552 -23.349 1.00 34.38 117 GLY A N 1
ATOM 890 C CA . GLY A 1 117 ? 30.503 13.717 -23.626 1.00 34.38 117 GLY A CA 1
ATOM 891 C C . GLY A 1 117 ? 29.605 13.336 -22.450 1.00 34.38 117 GLY A C 1
ATOM 892 O O . GLY A 1 117 ? 29.019 12.262 -22.434 1.00 34.38 117 GLY A O 1
ATOM 893 N N . ASP A 1 118 ? 29.564 14.226 -21.465 1.00 36.09 118 ASP A N 1
ATOM 894 C CA . ASP A 1 118 ? 28.694 14.330 -20.288 1.00 36.09 118 ASP A CA 1
ATOM 895 C C . ASP A 1 118 ? 27.360 13.551 -20.247 1.00 36.09 118 ASP A C 1
ATOM 897 O O . ASP A 1 118 ? 26.514 13.639 -21.133 1.00 36.09 118 ASP A O 1
ATOM 901 N N . GLY A 1 119 ? 27.112 12.900 -19.100 1.00 40.66 119 GLY A N 1
ATOM 902 C CA . GLY A 1 119 ? 25.879 13.035 -18.299 1.00 40.66 119 GLY A CA 1
ATOM 903 C C . GLY A 1 119 ? 24.532 12.503 -18.818 1.00 40.66 119 GLY A C 1
ATOM 904 O O . GLY A 1 119 ? 23.638 12.270 -18.006 1.00 40.66 119 GLY A O 1
ATOM 905 N N . ALA A 1 120 ? 24.359 12.264 -20.117 1.00 41.44 120 ALA A N 1
ATOM 906 C CA . ALA A 1 120 ? 23.074 11.889 -20.722 1.00 41.44 120 ALA A CA 1
ATOM 907 C C . ALA A 1 120 ? 22.892 10.367 -20.920 1.00 41.44 120 ALA A C 1
ATOM 909 O O . ALA A 1 120 ? 21.778 9.892 -21.143 1.00 41.44 120 ALA A O 1
ATOM 910 N N . GLY A 1 121 ? 23.968 9.580 -20.803 1.00 42.62 121 GLY A N 1
ATOM 911 C CA . GLY A 1 121 ? 23.968 8.159 -21.174 1.00 42.62 121 GLY A CA 1
ATOM 912 C C . GLY A 1 121 ? 23.200 7.234 -20.225 1.00 42.62 121 GLY A C 1
ATOM 913 O O . GLY A 1 121 ? 22.544 6.304 -20.678 1.00 42.62 121 GLY A O 1
ATOM 914 N N . ALA A 1 122 ? 23.207 7.486 -18.912 1.00 48.50 122 ALA A N 1
ATOM 915 C CA . ALA A 1 122 ? 22.590 6.562 -17.950 1.00 48.50 122 ALA A CA 1
ATOM 916 C C . ALA A 1 122 ? 21.051 6.548 -18.023 1.00 48.50 122 ALA A C 1
ATOM 918 O O . ALA A 1 122 ? 20.443 5.490 -17.893 1.00 48.50 122 ALA A O 1
ATOM 919 N N . ALA A 1 123 ? 20.427 7.705 -18.273 1.00 45.62 123 ALA A N 1
ATOM 920 C CA . ALA A 1 123 ? 18.984 7.794 -18.494 1.00 45.62 123 ALA A CA 1
ATOM 921 C C . ALA A 1 123 ? 18.581 7.241 -19.872 1.00 45.62 123 ALA A C 1
ATOM 923 O O . ALA A 1 123 ? 17.508 6.659 -20.003 1.00 45.62 123 ALA A O 1
ATOM 924 N N . GLY A 1 124 ? 19.450 7.387 -20.879 1.00 45.62 124 GLY A N 1
ATOM 925 C CA . GLY A 1 124 ? 19.249 6.831 -22.218 1.00 45.62 124 GLY A CA 1
ATOM 926 C C . GLY A 1 124 ? 19.315 5.304 -22.251 1.00 45.62 124 GLY A C 1
ATOM 927 O O . GLY A 1 124 ? 18.485 4.689 -22.907 1.00 45.62 124 GLY A O 1
ATOM 928 N N . VAL A 1 125 ? 20.231 4.690 -21.495 1.00 55.12 125 VAL A N 1
ATOM 929 C CA . VAL A 1 125 ? 20.337 3.223 -21.387 1.00 55.12 125 VAL A CA 1
ATOM 930 C C . VAL A 1 125 ? 19.134 2.638 -20.642 1.00 55.12 125 VAL A C 1
ATOM 932 O O . VAL A 1 125 ? 18.513 1.710 -21.144 1.00 55.12 125 VAL A O 1
ATOM 935 N N . GLU A 1 126 ? 18.712 3.232 -19.518 1.00 52.62 126 GLU A N 1
ATOM 936 C CA . GLU A 1 126 ? 17.498 2.787 -18.806 1.00 52.62 126 GLU A CA 1
ATOM 937 C C . GLU A 1 126 ? 16.222 2.971 -19.655 1.00 52.62 126 GLU A C 1
ATOM 939 O O . GLU A 1 126 ? 15.301 2.156 -19.593 1.00 52.62 126 GLU A O 1
ATOM 944 N N . MET A 1 127 ? 16.158 4.022 -20.479 1.00 52.62 127 MET A N 1
ATOM 945 C CA . MET A 1 127 ? 15.037 4.262 -21.392 1.00 52.62 127 MET A CA 1
ATOM 946 C C . MET A 1 127 ? 15.065 3.335 -22.615 1.00 52.62 127 MET A C 1
ATOM 948 O O . MET A 1 127 ? 14.003 2.914 -23.071 1.00 52.62 127 MET A O 1
ATOM 952 N N . ALA A 1 128 ? 16.250 2.973 -23.112 1.00 56.81 128 ALA A N 1
ATOM 953 C CA . ALA A 1 128 ? 16.428 1.989 -24.177 1.00 56.81 128 ALA A CA 1
ATOM 954 C C . ALA A 1 128 ? 16.037 0.582 -23.703 1.00 56.81 128 ALA A C 1
ATOM 956 O O . ALA A 1 128 ? 15.235 -0.075 -24.361 1.00 56.81 128 ALA A O 1
ATOM 957 N N . GLU A 1 129 ? 16.482 0.168 -22.514 1.00 61.97 129 GLU A N 1
ATOM 958 C CA . GLU A 1 129 ? 16.069 -1.097 -21.897 1.00 61.97 129 GLU A CA 1
ATOM 959 C C . GLU A 1 129 ? 14.555 -1.131 -21.637 1.00 61.97 129 GLU A C 1
ATOM 961 O O . GLU A 1 129 ? 13.896 -2.140 -21.891 1.00 61.97 129 GLU A O 1
ATOM 966 N N . ALA A 1 130 ? 13.961 -0.019 -21.189 1.00 60.25 130 ALA A N 1
ATOM 967 C CA . ALA A 1 130 ? 12.514 0.079 -21.010 1.00 60.25 130 ALA A CA 1
ATOM 968 C C . ALA A 1 130 ? 11.745 -0.000 -22.342 1.00 60.25 130 ALA A C 1
ATOM 970 O O . ALA A 1 130 ? 10.654 -0.576 -22.387 1.00 60.25 130 ALA A O 1
ATOM 971 N N . LEU A 1 131 ? 12.290 0.555 -23.430 1.00 65.25 131 LEU A N 1
ATOM 972 C CA . LEU A 1 131 ? 11.707 0.462 -24.771 1.00 65.25 131 LEU A CA 1
ATOM 973 C C . LEU A 1 131 ? 11.799 -0.959 -25.333 1.00 65.25 131 LEU A C 1
ATOM 975 O O . LEU A 1 131 ? 10.805 -1.455 -25.866 1.00 65.25 131 LEU A O 1
ATOM 979 N N . GLU A 1 132 ? 12.932 -1.637 -25.158 1.00 65.44 132 GLU A N 1
ATOM 980 C CA . GLU A 1 132 ? 13.098 -3.038 -25.553 1.00 65.44 132 GLU A CA 1
ATOM 981 C C . GLU A 1 132 ? 12.167 -3.959 -24.759 1.00 65.44 132 GLU A C 1
ATOM 983 O O . GLU A 1 132 ? 11.444 -4.771 -25.340 1.00 65.44 132 GLU A O 1
ATOM 988 N N . GLN A 1 133 ? 12.074 -3.773 -23.440 1.00 69.12 133 GLN A N 1
ATOM 989 C CA . GLN A 1 133 ? 11.127 -4.512 -22.602 1.00 69.12 133 GLN A CA 1
ATOM 990 C C . GLN A 1 133 ? 9.674 -4.236 -23.010 1.00 69.12 133 GLN A C 1
ATOM 992 O O . GLN A 1 133 ? 8.858 -5.157 -23.067 1.00 69.12 133 GLN A O 1
ATOM 997 N N . ARG A 1 134 ? 9.333 -2.989 -23.362 1.00 63.09 134 ARG A N 1
ATOM 998 C CA . ARG A 1 134 ? 7.997 -2.633 -23.864 1.00 63.09 134 ARG A CA 1
ATOM 999 C C . ARG A 1 134 ? 7.700 -3.274 -25.219 1.00 63.09 134 ARG A C 1
ATOM 1001 O O . ARG A 1 134 ? 6.556 -3.661 -25.449 1.00 63.09 134 ARG A O 1
ATOM 1008 N N . ALA A 1 135 ? 8.700 -3.414 -26.087 1.00 64.38 135 ALA A N 1
ATOM 1009 C CA . ALA A 1 135 ? 8.568 -4.092 -27.373 1.00 64.38 135 ALA A CA 1
ATOM 1010 C C . ALA A 1 135 ? 8.364 -5.610 -27.216 1.00 64.38 135 ALA A C 1
ATOM 1012 O O . ALA A 1 135 ? 7.607 -6.214 -27.975 1.00 64.38 135 ALA A O 1
ATOM 1013 N N . LEU A 1 136 ? 8.988 -6.231 -26.212 1.00 66.38 136 LEU A N 1
ATOM 1014 C CA . LEU A 1 136 ? 8.757 -7.644 -25.894 1.00 66.38 136 LEU A CA 1
ATOM 1015 C C . LEU A 1 136 ? 7.345 -7.864 -25.332 1.00 66.38 136 LEU A C 1
ATOM 1017 O O . LEU A 1 136 ? 6.610 -8.727 -25.812 1.00 66.38 136 LEU A O 1
ATOM 1021 N N . VAL A 1 137 ? 6.920 -7.018 -24.390 1.00 71.81 137 VAL A N 1
ATOM 1022 C CA . VAL A 1 137 ? 5.578 -7.097 -23.792 1.00 71.81 137 VAL A CA 1
ATOM 1023 C C . VAL A 1 137 ? 4.480 -6.787 -24.816 1.00 71.81 137 VAL A C 1
ATOM 1025 O O . VAL A 1 137 ? 3.419 -7.404 -24.768 1.00 71.81 137 VAL A O 1
ATOM 1028 N N . SER A 1 138 ? 4.704 -5.876 -25.770 1.00 69.31 138 SER A N 1
ATOM 1029 C CA . SER A 1 138 ? 3.712 -5.578 -26.812 1.00 69.31 138 SER A CA 1
ATOM 1030 C C . SER A 1 138 ? 3.493 -6.757 -27.764 1.00 69.31 138 SER A C 1
ATOM 1032 O O . SER A 1 138 ? 2.352 -7.008 -28.152 1.00 69.31 138 SER A O 1
ATOM 1034 N N . ARG A 1 139 ? 4.545 -7.526 -28.079 1.00 68.31 139 ARG A N 1
ATOM 1035 C CA . ARG A 1 139 ? 4.441 -8.759 -28.877 1.00 68.31 139 ARG A CA 1
ATOM 1036 C C . ARG A 1 139 ? 3.660 -9.846 -28.144 1.00 68.31 139 ARG A C 1
ATOM 1038 O O . ARG A 1 139 ? 2.773 -10.458 -28.733 1.00 68.31 139 ARG A O 1
ATOM 1045 N N . GLU A 1 140 ? 3.934 -10.052 -26.857 1.00 70.00 140 GLU A N 1
ATOM 1046 C CA . GLU A 1 140 ? 3.186 -11.020 -26.045 1.00 70.00 140 GLU A CA 1
ATOM 1047 C C . GLU A 1 140 ? 1.727 -10.600 -25.828 1.00 70.00 140 GLU A C 1
ATOM 1049 O O . GLU A 1 140 ? 0.828 -11.436 -25.902 1.00 70.00 140 GLU A O 1
ATOM 1054 N N . ALA A 1 141 ? 1.468 -9.305 -25.624 1.00 69.94 141 ALA A N 1
ATOM 1055 C CA . ALA A 1 141 ? 0.116 -8.769 -25.499 1.00 69.94 141 ALA A CA 1
ATOM 1056 C C . ALA A 1 141 ? -0.681 -8.908 -26.806 1.00 69.94 141 ALA A C 1
ATOM 1058 O O . ALA A 1 141 ? -1.853 -9.274 -26.761 1.00 69.94 141 ALA A O 1
ATOM 1059 N N . ALA A 1 142 ? -0.058 -8.668 -27.965 1.00 72.75 142 ALA A N 1
ATOM 1060 C CA . ALA A 1 142 ? -0.691 -8.879 -29.267 1.00 72.75 142 ALA A CA 1
ATOM 1061 C C . ALA A 1 142 ? -1.014 -10.361 -29.507 1.00 72.75 142 ALA A C 1
ATOM 1063 O O . ALA A 1 142 ? -2.112 -10.687 -29.953 1.00 72.75 142 ALA A O 1
ATOM 1064 N N . ARG A 1 143 ? -0.098 -11.267 -29.139 1.00 76.75 143 ARG A N 1
ATOM 1065 C CA . ARG A 1 143 ? -0.325 -12.712 -29.241 1.00 76.75 143 ARG A CA 1
ATOM 1066 C C . ARG A 1 143 ? -1.484 -13.173 -28.352 1.00 76.75 143 ARG A C 1
ATOM 1068 O O . ARG A 1 143 ? -2.350 -13.901 -28.822 1.00 76.75 143 ARG A O 1
ATOM 1075 N N . ARG A 1 144 ? -1.542 -12.712 -27.097 1.00 71.88 144 ARG A N 1
ATOM 1076 C CA . ARG A 1 144 ? -2.649 -13.036 -26.179 1.00 71.88 144 ARG A CA 1
ATOM 1077 C C . ARG A 1 144 ? -3.990 -12.481 -26.654 1.00 71.88 144 ARG A C 1
ATOM 1079 O O . ARG A 1 144 ? -4.987 -13.173 -26.517 1.00 71.88 144 ARG A O 1
ATOM 1086 N N . ARG A 1 145 ? -4.019 -11.290 -27.267 1.00 69.50 145 ARG A N 1
ATOM 1087 C CA . ARG A 1 145 ? -5.243 -10.758 -27.894 1.00 69.50 145 ARG A CA 1
ATOM 1088 C C . ARG A 1 145 ? -5.743 -11.647 -29.027 1.00 69.50 145 ARG A C 1
ATOM 1090 O O . ARG A 1 145 ? -6.924 -11.951 -29.046 1.00 69.50 145 ARG A O 1
ATOM 1097 N N . ALA A 1 146 ? -4.860 -12.106 -29.914 1.00 76.62 146 ALA A N 1
ATOM 1098 C CA . ALA A 1 146 ? -5.245 -13.018 -30.993 1.00 76.62 146 ALA A CA 1
ATOM 1099 C C . ALA A 1 146 ? -5.763 -14.368 -30.453 1.00 76.62 146 ALA A C 1
ATOM 1101 O O . ALA A 1 146 ? -6.719 -14.930 -30.984 1.00 76.62 146 ALA A O 1
ATOM 1102 N N . GLU A 1 147 ? -5.164 -14.877 -29.370 1.00 78.62 147 GLU A N 1
ATOM 1103 C CA . GLU A 1 147 ? -5.628 -16.089 -28.680 1.00 78.62 147 GLU A CA 1
ATOM 1104 C C . GLU A 1 147 ? -6.991 -15.887 -27.980 1.00 78.62 147 GLU A C 1
ATOM 1106 O O . GLU A 1 147 ? -7.807 -16.810 -27.956 1.00 78.62 147 GLU A O 1
ATOM 1111 N N . GLU A 1 148 ? -7.264 -14.700 -27.428 1.00 72.44 148 GLU A N 1
ATOM 1112 C CA . GLU A 1 148 ? -8.557 -14.350 -26.821 1.00 72.44 148 GLU A CA 1
ATOM 1113 C C . GLU A 1 148 ? -9.643 -14.096 -27.876 1.00 72.44 148 GLU A C 1
ATOM 1115 O O . GLU A 1 148 ? -10.751 -14.604 -27.721 1.00 72.44 148 GLU A O 1
ATOM 1120 N N . GLU A 1 149 ? -9.331 -13.414 -28.981 1.00 74.06 149 GLU A N 1
ATOM 1121 C CA . GLU A 1 149 ? -10.226 -13.245 -30.138 1.00 74.06 149 GLU A CA 1
ATOM 1122 C C . GLU A 1 149 ? -10.644 -14.598 -30.723 1.00 74.06 149 GLU A C 1
ATOM 1124 O O . GLU A 1 149 ? -11.831 -14.840 -30.934 1.00 74.06 149 GLU A O 1
ATOM 1129 N N . ALA A 1 150 ? -9.698 -15.530 -30.887 1.00 79.00 150 ALA A N 1
ATOM 1130 C CA . ALA A 1 150 ? -9.980 -16.887 -31.359 1.00 79.00 150 ALA A CA 1
ATOM 1131 C C . ALA A 1 150 ? -10.875 -17.698 -30.402 1.00 79.00 150 ALA A C 1
ATOM 1133 O O . ALA A 1 150 ? -11.506 -18.672 -30.812 1.00 79.00 150 ALA A O 1
ATOM 1134 N N . ARG A 1 151 ? -10.934 -17.313 -29.122 1.00 79.00 151 ARG A N 1
ATOM 1135 C CA . ARG A 1 151 ? -11.767 -17.947 -28.090 1.00 79.00 151 ARG A CA 1
ATOM 1136 C C . ARG A 1 151 ? -13.075 -17.196 -27.824 1.00 79.00 151 ARG A C 1
ATOM 1138 O O . ARG A 1 151 ? -13.748 -17.523 -26.849 1.00 79.00 151 ARG A O 1
ATOM 1145 N N . ASN A 1 152 ? -13.442 -16.214 -28.657 1.00 77.69 152 ASN A N 1
ATOM 1146 C CA . ASN A 1 152 ? -14.570 -15.301 -28.420 1.00 77.69 152 ASN A CA 1
ATOM 1147 C C . ASN A 1 152 ? -14.499 -14.606 -27.043 1.00 77.69 152 ASN A C 1
ATOM 1149 O O . ASN A 1 152 ? -15.513 -14.386 -26.379 1.00 77.69 152 ASN A O 1
ATOM 1153 N N . GLY A 1 153 ? -13.285 -14.297 -26.587 1.00 67.50 153 GLY A N 1
ATOM 1154 C CA . GLY A 1 153 ? -13.024 -13.549 -25.366 1.00 67.50 153 GLY A CA 1
ATOM 1155 C C . GLY A 1 153 ? -13.357 -12.062 -25.505 1.00 67.50 153 GLY A C 1
ATOM 1156 O O . GLY A 1 153 ? -13.553 -11.528 -26.594 1.00 67.50 153 GLY A O 1
ATOM 1157 N N . LEU A 1 154 ? -13.426 -11.373 -24.369 1.00 62.81 154 LEU A N 1
ATOM 1158 C CA . LEU A 1 154 ? -13.734 -9.944 -24.302 1.00 62.81 154 LEU A CA 1
ATOM 1159 C C . LEU A 1 154 ? -12.513 -9.107 -24.721 1.00 62.81 154 LEU A C 1
ATOM 1161 O O . LEU A 1 154 ? -11.520 -9.055 -23.999 1.00 62.81 154 LEU A O 1
ATOM 1165 N N . VAL A 1 155 ? -12.604 -8.417 -25.861 1.00 66.31 155 VAL A N 1
ATOM 1166 C CA . VAL A 1 155 ? -11.522 -7.573 -26.398 1.00 66.31 155 VAL A CA 1
ATOM 1167 C C . VAL A 1 155 ? -11.743 -6.108 -26.021 1.00 66.31 155 VAL A C 1
ATOM 1169 O O . VAL A 1 155 ? -12.757 -5.504 -26.366 1.00 66.31 155 VAL A O 1
ATOM 1172 N N . ILE A 1 156 ? -10.774 -5.505 -25.329 1.00 67.81 156 ILE A N 1
ATOM 1173 C CA . ILE A 1 156 ? -10.791 -4.070 -25.007 1.00 67.81 156 ILE A CA 1
ATOM 1174 C C . ILE A 1 156 ? -10.243 -3.287 -26.209 1.00 67.81 156 ILE A C 1
ATOM 1176 O O . ILE A 1 156 ? -9.036 -3.282 -26.449 1.00 67.81 156 ILE A O 1
ATOM 1180 N N . LEU A 1 157 ? -11.130 -2.613 -26.951 1.00 66.19 157 LEU A N 1
ATOM 1181 C CA . LEU A 1 157 ? -10.786 -1.858 -28.168 1.00 66.19 157 LEU A CA 1
ATOM 1182 C C . LEU A 1 157 ? -10.048 -0.544 -27.878 1.00 66.19 157 LEU A C 1
ATOM 1184 O O . LEU A 1 157 ? -9.134 -0.162 -28.605 1.00 66.19 157 LEU A O 1
ATOM 1188 N N . PHE A 1 158 ? -10.419 0.145 -26.803 1.00 58.72 158 PHE A N 1
ATOM 1189 C CA . PHE A 1 158 ? -9.763 1.369 -26.360 1.00 58.72 158 PHE A CA 1
ATOM 1190 C C . PHE A 1 158 ? -9.887 1.510 -24.845 1.00 58.72 158 PHE A C 1
ATOM 1192 O O . PHE A 1 158 ? -10.876 1.104 -24.238 1.00 58.72 158 PHE A O 1
ATOM 1199 N N . ALA A 1 159 ? -8.865 2.097 -24.231 1.00 57.56 159 ALA A N 1
ATOM 1200 C CA . ALA A 1 159 ? -8.888 2.503 -22.835 1.00 57.56 159 ALA A CA 1
ATOM 1201 C C . ALA A 1 159 ? -8.444 3.963 -22.772 1.00 57.56 159 ALA A C 1
ATOM 1203 O O . ALA A 1 159 ? -7.270 4.279 -22.972 1.00 57.56 159 ALA A O 1
ATOM 1204 N N . THR A 1 160 ? -9.394 4.858 -22.528 1.00 47.25 160 THR A N 1
ATOM 1205 C CA . THR A 1 160 ? -9.129 6.277 -22.308 1.00 47.25 160 THR A CA 1
ATOM 1206 C C . THR A 1 160 ? -8.691 6.460 -20.862 1.00 47.25 160 THR A C 1
ATOM 1208 O O . THR A 1 160 ? -9.481 6.339 -19.926 1.00 47.25 160 THR A O 1
ATOM 1211 N N . TYR A 1 161 ? -7.403 6.721 -20.661 1.00 50.06 161 TYR A N 1
ATOM 1212 C CA . TYR A 1 161 ? -6.884 7.110 -19.356 1.00 50.06 161 TYR A CA 1
ATOM 1213 C C . TYR A 1 161 ? -7.038 8.622 -19.226 1.00 50.06 161 TYR A C 1
ATOM 1215 O O . TYR A 1 161 ? -6.445 9.357 -20.007 1.00 50.06 161 TYR A O 1
ATOM 1223 N N . GLY A 1 162 ? -7.877 9.045 -18.273 1.00 50.38 162 GLY A N 1
ATOM 1224 C CA . GLY A 1 162 ? -8.348 10.421 -18.119 1.00 50.38 162 GLY A CA 1
ATOM 1225 C C . GLY A 1 162 ? -7.266 11.479 -18.322 1.00 50.38 162 GLY A C 1
ATOM 1226 O O . GLY A 1 162 ? -6.219 11.453 -17.667 1.00 50.38 162 GLY A O 1
ATOM 1227 N N . GLU A 1 163 ? -7.556 12.410 -19.228 1.00 50.81 163 GLU A N 1
ATOM 1228 C CA . GLU A 1 163 ? -6.830 13.662 -19.370 1.00 50.81 163 GLU A CA 1
ATOM 1229 C C . GLU A 1 163 ? -6.855 14.391 -18.025 1.00 50.81 163 GLU A C 1
ATOM 1231 O O . GLU A 1 163 ? -7.885 14.469 -17.349 1.00 50.81 163 GLU A O 1
ATOM 1236 N N . LYS A 1 164 ? -5.692 14.885 -17.590 1.00 50.41 164 LYS A N 1
ATOM 1237 C CA . LYS A 1 164 ? -5.664 15.821 -16.468 1.00 50.41 164 LYS A CA 1
ATOM 1238 C C . LYS A 1 164 ? -6.446 17.063 -16.902 1.00 50.41 164 LYS A 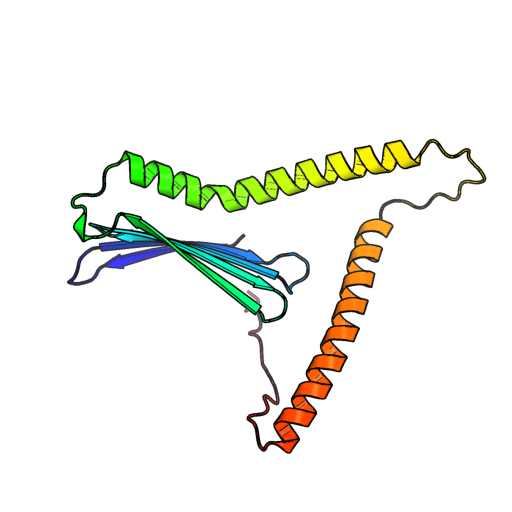C 1
ATOM 1240 O O . LYS A 1 164 ? -6.114 17.583 -17.966 1.00 50.41 164 LYS A O 1
ATOM 1245 N N . PRO A 1 165 ? -7.400 17.565 -16.103 1.00 48.88 165 PRO A N 1
ATOM 1246 C CA . PRO A 1 165 ? -7.923 18.898 -16.341 1.00 48.88 165 PRO A CA 1
ATOM 1247 C C . PRO A 1 165 ? -6.748 19.880 -16.271 1.00 48.88 165 PRO A C 1
ATOM 1249 O O . PRO A 1 165 ? -5.988 19.895 -15.299 1.00 48.88 165 PRO A O 1
ATOM 1252 N N . THR A 1 166 ? -6.541 20.596 -17.370 1.00 54.38 166 THR A N 1
ATOM 1253 C CA . THR A 1 166 ? -5.720 21.801 -17.436 1.00 54.38 166 THR A CA 1
ATOM 1254 C C . THR A 1 166 ? -6.514 22.924 -16.786 1.00 54.38 166 THR A C 1
ATOM 1256 O O . THR A 1 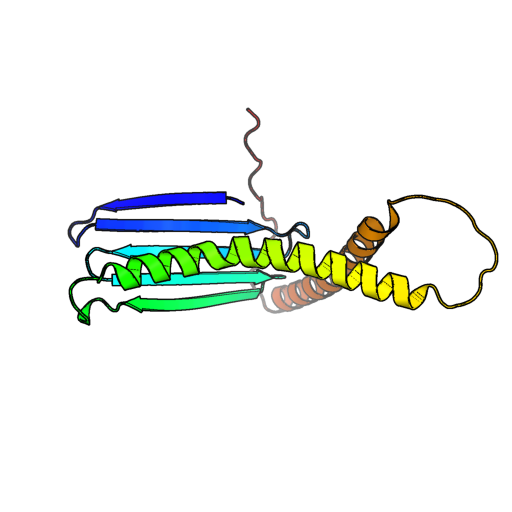166 ? -7.505 23.363 -17.369 1.00 54.38 166 THR A O 1
ATOM 1259 N N . ASP A 1 167 ? -6.082 23.337 -15.597 1.00 45.28 167 ASP A N 1
ATOM 1260 C CA . ASP A 1 167 ? -6.326 24.685 -15.076 1.00 45.28 167 ASP A CA 1
ATOM 1261 C C . ASP A 1 167 ? -5.139 25.576 -15.469 1.00 45.28 167 ASP A C 1
ATOM 1263 O O . ASP A 1 167 ? -3.983 25.089 -15.356 1.00 45.28 167 ASP A O 1
#